Protein AF-A0A251N6L9-F1 (afdb_monomer_lite)

Sequence (77 aa):
MDELLLLPELFTMLEKSRTRRTATDGNDNGKIVDAMQYLMNILSSEVYDVAIESSLELATKVSERLGVRVWMKREDL

Secondary structure (DSSP, 8-state):
------SHHHHHHHHHTS---PPPPS--HHHHHHHHHHHHHHHT-GGGGT-----EEE-HHHHHHHTS--EEE-TT-

Organism: Prunus persica (NCBI:txid3760)

pLDDT: mean 71.96, std 12.08, range [49.12, 89.0]

Structure (mmCIF, N/CA/C/O backbone):
data_AF-A0A251N6L9-F1
#
_entry.id   AF-A0A251N6L9-F1
#
loop_
_atom_site.group_PDB
_atom_site.id
_atom_site.type_symbol
_atom_site.label_atom_id
_atom_site.label_alt_id
_atom_site.label_comp_id
_atom_site.label_asym_id
_atom_site.label_entity_id
_atom_site.label_seq_id
_atom_site.pdbx_PDB_ins_code
_atom_site.Cartn_x
_atom_site.Cartn_y
_atom_site.Cartn_z
_atom_site.occupancy
_atom_site.B_iso_or_equiv
_atom_site.auth_seq_id
_atom_site.auth_comp_id
_atom_site.auth_asym_id
_atom_site.auth_atom_id
_atom_site.pdbx_PDB_model_num
ATOM 1 N N . MET A 1 1 ? -32.372 -29.515 8.682 1.00 49.12 1 MET A N 1
ATOM 2 C CA . MET A 1 1 ? -30.996 -29.761 8.222 1.00 49.12 1 MET A CA 1
ATOM 3 C C . MET A 1 1 ? -31.087 -29.981 6.728 1.00 49.12 1 MET A C 1
ATOM 5 O O . MET A 1 1 ? -31.472 -31.075 6.375 1.00 49.12 1 MET A O 1
ATOM 9 N N . ASP A 1 2 ? -30.913 -28.936 5.914 1.00 52.84 2 ASP A N 1
ATOM 10 C CA . ASP A 1 2 ? -30.528 -29.008 4.488 1.00 52.84 2 ASP A CA 1
ATOM 11 C C . ASP A 1 2 ? -30.569 -27.587 3.896 1.00 52.84 2 ASP A C 1
ATOM 13 O O . ASP A 1 2 ? -31.548 -27.169 3.291 1.00 52.84 2 ASP A O 1
ATOM 17 N N . GLU A 1 3 ? -29.505 -26.812 4.130 1.00 55.69 3 GLU A N 1
ATOM 18 C CA . GLU A 1 3 ? -29.301 -25.475 3.534 1.00 55.69 3 GLU A CA 1
ATOM 19 C C . GLU A 1 3 ? -27.833 -25.268 3.099 1.00 55.69 3 GLU A C 1
ATOM 21 O O . GLU A 1 3 ? -27.277 -24.177 3.164 1.00 55.69 3 GLU A O 1
ATOM 26 N N . LEU A 1 4 ? -27.163 -26.341 2.656 1.00 52.88 4 LEU A N 1
ATOM 27 C CA . LEU A 1 4 ? -25.742 -26.314 2.264 1.00 52.88 4 LEU A CA 1
ATOM 28 C C . LEU A 1 4 ? -25.467 -26.804 0.828 1.00 52.88 4 LEU A C 1
ATOM 30 O O . LEU A 1 4 ? -24.327 -27.100 0.486 1.00 52.88 4 LEU A O 1
ATOM 34 N N . LEU A 1 5 ? -26.480 -26.836 -0.047 1.00 54.91 5 LEU A N 1
ATOM 35 C CA . LEU A 1 5 ? -26.357 -27.313 -1.438 1.00 54.91 5 LEU A CA 1
ATOM 36 C C . LEU A 1 5 ? -26.592 -26.228 -2.510 1.00 54.91 5 LEU A C 1
ATOM 38 O O . LEU A 1 5 ? -27.162 -26.508 -3.557 1.00 54.91 5 LEU A O 1
ATOM 42 N N . LEU A 1 6 ? -26.141 -24.987 -2.288 1.00 57.88 6 LEU A N 1
ATOM 43 C CA . LEU A 1 6 ? -26.262 -23.900 -3.286 1.00 57.88 6 LEU A CA 1
ATOM 44 C C . LEU A 1 6 ? -24.940 -23.210 -3.669 1.00 57.88 6 LEU A C 1
ATOM 46 O O . LEU A 1 6 ? -24.940 -22.224 -4.400 1.00 57.88 6 LEU A O 1
ATOM 50 N N . LEU A 1 7 ? -23.796 -23.733 -3.222 1.00 62.31 7 LEU A N 1
ATOM 51 C CA . LEU A 1 7 ? -22.481 -23.117 -3.447 1.00 62.31 7 LEU A CA 1
ATOM 52 C C . LEU A 1 7 ? -21.670 -23.547 -4.701 1.00 62.31 7 LEU A C 1
ATOM 54 O O . LEU A 1 7 ? -20.693 -22.853 -4.981 1.00 62.31 7 LEU A O 1
ATOM 58 N N . PRO A 1 8 ? -22.012 -24.586 -5.500 1.00 61.03 8 PRO A N 1
ATOM 59 C CA . PRO A 1 8 ? -21.229 -24.903 -6.706 1.00 61.03 8 PRO A CA 1
ATOM 60 C C . PRO A 1 8 ? -21.431 -23.899 -7.854 1.00 61.03 8 PRO A C 1
ATOM 62 O O . PRO A 1 8 ? -20.465 -23.432 -8.453 1.00 61.03 8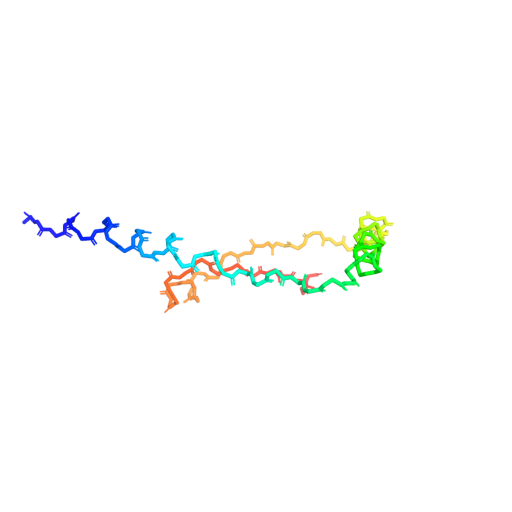 PRO A O 1
ATOM 65 N N . GLU A 1 9 ? -22.682 -23.517 -8.129 1.00 65.12 9 GLU A N 1
ATOM 66 C CA . GLU A 1 9 ? -23.063 -22.714 -9.308 1.00 65.12 9 GLU A CA 1
ATOM 67 C C . GLU A 1 9 ? -22.464 -21.297 -9.286 1.00 65.12 9 GLU A C 1
ATOM 69 O O . GLU A 1 9 ? -22.053 -20.745 -10.310 1.00 65.12 9 GLU A O 1
ATOM 74 N N . LEU A 1 10 ? -22.355 -20.712 -8.090 1.00 58.72 10 LEU A N 1
ATOM 75 C CA . LEU A 1 10 ? -21.821 -19.363 -7.893 1.00 58.72 10 LEU A CA 1
ATOM 76 C C . LEU A 1 10 ? -20.304 -19.310 -8.140 1.00 58.72 10 LEU A C 1
ATOM 78 O O . LEU A 1 10 ? -19.788 -18.306 -8.635 1.00 58.72 10 LEU A O 1
ATOM 82 N N . PHE A 1 11 ? -19.597 -20.413 -7.873 1.00 61.41 11 PHE A N 1
ATOM 83 C CA . PHE A 1 11 ? -18.167 -20.542 -8.150 1.00 61.41 11 PHE A CA 1
ATOM 84 C C . PHE A 1 11 ? -17.896 -20.675 -9.657 1.00 61.41 11 PHE A C 1
ATOM 86 O O . PHE A 1 11 ? -17.016 -19.999 -10.193 1.00 61.41 11 PHE A O 1
ATOM 93 N N . THR A 1 12 ? -18.714 -21.454 -10.372 1.00 65.75 12 THR A N 1
ATOM 94 C CA . THR A 1 12 ? -18.596 -21.625 -11.830 1.00 65.75 12 THR A CA 1
ATOM 95 C C . THR A 1 12 ? -18.848 -20.315 -12.589 1.00 65.75 12 THR A C 1
ATOM 97 O O . THR A 1 12 ? -18.155 -20.010 -13.564 1.00 65.75 12 THR A O 1
ATOM 100 N N . MET A 1 13 ? -19.791 -19.491 -12.119 1.00 68.56 13 MET A N 1
ATOM 101 C CA . MET A 1 13 ? -20.091 -18.176 -12.701 1.00 68.56 13 MET A CA 1
ATOM 102 C C . MET A 1 13 ? -18.935 -17.167 -12.517 1.00 68.56 13 MET A C 1
ATOM 104 O O . MET A 1 13 ? -18.673 -16.339 -13.399 1.00 68.56 13 MET A O 1
ATOM 108 N N . LEU A 1 14 ? -18.211 -17.247 -11.393 1.00 63.66 14 LEU A N 1
ATOM 109 C CA . LEU A 1 14 ? -17.095 -16.351 -11.073 1.00 63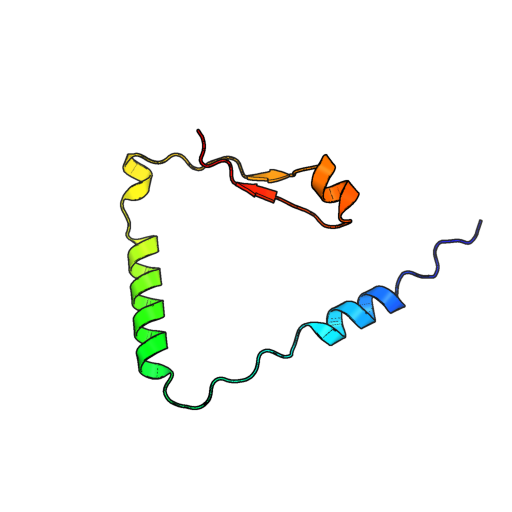.66 14 LEU A CA 1
ATOM 110 C C . LEU A 1 14 ? -15.818 -16.696 -11.859 1.00 63.66 14 LEU A C 1
ATOM 112 O O . LEU A 1 14 ? -15.099 -15.791 -12.281 1.00 63.66 14 LEU A O 1
ATOM 116 N N . GLU A 1 15 ? -15.553 -17.978 -12.129 1.00 65.69 15 GLU A N 1
ATOM 117 C CA . GLU A 1 15 ? -14.450 -18.375 -13.020 1.00 65.69 15 GLU A CA 1
ATOM 118 C C . GLU A 1 15 ? -14.708 -17.958 -14.474 1.00 65.69 15 GLU A C 1
ATOM 120 O O . GLU A 1 15 ? -13.821 -17.422 -15.144 1.00 65.69 15 GLU A O 1
ATOM 125 N N . LYS A 1 16 ? -15.948 -18.117 -14.955 1.00 61.69 16 LYS A N 1
ATOM 126 C CA . LYS A 1 16 ? -16.319 -17.842 -16.352 1.00 61.69 16 LYS A CA 1
ATOM 127 C C . LYS A 1 16 ? -16.169 -16.366 -16.756 1.00 61.69 16 LYS A C 1
ATOM 129 O O . LYS A 1 16 ? -16.062 -16.064 -17.943 1.00 61.69 16 LYS A O 1
ATOM 134 N N . SER A 1 17 ? -16.140 -15.442 -15.796 1.00 57.97 17 SER A N 1
ATOM 135 C CA . SER A 1 17 ? -16.082 -13.994 -16.043 1.00 57.97 17 SER A CA 1
ATOM 136 C C . SER A 1 17 ? -14.670 -13.387 -15.990 1.00 57.97 17 SER A C 1
ATOM 138 O O . SER A 1 17 ? -14.498 -12.219 -16.340 1.00 57.97 17 SER A O 1
ATOM 140 N N . ARG A 1 18 ? -13.629 -14.155 -15.630 1.00 61.41 18 ARG A N 1
ATOM 141 C CA . ARG A 1 18 ? -12.277 -13.609 -15.398 1.00 61.41 18 ARG A CA 1
ATOM 142 C C . ARG A 1 18 ? -11.428 -13.380 -16.664 1.00 61.41 18 ARG A C 1
ATOM 144 O O . ARG A 1 18 ? -10.392 -12.722 -16.572 1.00 61.41 18 ARG A O 1
ATOM 151 N N . THR A 1 19 ? -11.853 -13.821 -17.851 1.00 57.53 19 THR A N 1
ATOM 152 C CA . THR A 1 19 ? -10.980 -13.789 -19.047 1.00 57.53 19 THR A CA 1
ATOM 153 C C . THR A 1 19 ? -11.582 -13.035 -20.228 1.00 57.53 19 THR A C 1
ATOM 155 O O . THR A 1 19 ? -11.816 -13.588 -21.300 1.00 57.53 19 THR A O 1
ATOM 158 N N . ARG A 1 20 ? -11.769 -11.722 -20.068 1.00 54.34 20 ARG A N 1
ATOM 159 C CA . ARG A 1 20 ? -11.858 -10.817 -21.223 1.00 54.34 20 ARG A CA 1
ATOM 160 C C . ARG A 1 20 ? -10.999 -9.578 -21.007 1.00 54.34 20 ARG A C 1
ATOM 162 O O . ARG A 1 20 ? -11.498 -8.469 -20.871 1.00 54.34 20 ARG A O 1
ATOM 169 N N . ARG A 1 21 ? -9.681 -9.776 -20.967 1.00 59.09 21 ARG A N 1
ATOM 170 C CA . ARG A 1 21 ? -8.742 -8.684 -21.247 1.00 59.09 21 ARG A CA 1
ATOM 171 C C . ARG A 1 21 ? -8.529 -8.677 -22.754 1.00 59.09 21 ARG A C 1
ATOM 173 O O . ARG A 1 21 ? -8.062 -9.662 -23.315 1.00 59.09 21 ARG A O 1
ATOM 180 N N . THR A 1 22 ? -8.997 -7.620 -23.400 1.00 53.19 22 THR A N 1
ATOM 181 C CA . THR A 1 22 ? -8.850 -7.384 -24.836 1.00 53.19 22 THR A CA 1
ATOM 182 C C . THR A 1 22 ? -7.368 -7.311 -25.184 1.00 53.19 22 THR A C 1
ATOM 184 O O . THR A 1 22 ? -6.641 -6.526 -24.576 1.00 53.19 22 THR A O 1
ATOM 187 N N . ALA A 1 23 ? -6.934 -8.142 -26.133 1.00 57.22 23 ALA A N 1
ATOM 188 C CA . ALA A 1 23 ? -5.597 -8.081 -26.709 1.00 57.22 23 ALA A CA 1
ATOM 189 C C . ALA A 1 23 ? -5.353 -6.675 -27.275 1.00 57.22 23 ALA A C 1
ATOM 191 O O . ALA A 1 23 ? -6.197 -6.133 -27.989 1.00 57.22 23 ALA A O 1
ATOM 192 N N . THR A 1 24 ? -4.233 -6.075 -26.889 1.00 58.53 24 THR A N 1
ATOM 193 C CA . THR A 1 24 ? -3.776 -4.777 -27.376 1.00 58.53 24 THR A CA 1
ATOM 194 C C . THR A 1 24 ? -3.369 -4.892 -28.841 1.00 58.53 24 THR A C 1
ATOM 196 O O . THR A 1 24 ? -2.562 -5.746 -29.195 1.00 58.53 24 THR A O 1
ATOM 199 N N . ASP A 1 25 ? -3.966 -4.046 -29.678 1.00 59.81 25 ASP A N 1
ATOM 200 C CA . ASP A 1 25 ? -3.658 -3.894 -31.101 1.00 59.81 25 ASP A CA 1
ATOM 201 C C . ASP A 1 25 ? -2.226 -3.343 -31.294 1.00 59.81 25 ASP A C 1
ATOM 203 O O . ASP A 1 25 ? -1.731 -2.562 -30.474 1.00 59.81 25 ASP A O 1
ATOM 207 N N . GLY A 1 26 ? -1.534 -3.809 -32.333 1.00 60.72 26 GLY A N 1
ATOM 208 C CA . GLY A 1 26 ? -0.069 -3.828 -32.426 1.00 60.72 26 GLY A CA 1
ATOM 209 C C . GLY A 1 26 ? 0.629 -2.461 -32.503 1.00 60.72 26 GLY A C 1
ATOM 210 O O . GLY A 1 26 ? 0.603 -1.810 -33.541 1.00 60.72 26 GLY A O 1
ATOM 211 N N . ASN A 1 27 ? 1.310 -2.072 -31.416 1.00 60.53 27 ASN A N 1
ATOM 212 C CA . ASN A 1 27 ? 2.555 -1.269 -31.334 1.00 60.53 27 ASN A CA 1
ATOM 213 C C . ASN A 1 27 ? 3.000 -1.155 -29.851 1.00 60.53 27 ASN A C 1
ATOM 215 O O . ASN A 1 27 ? 3.294 -0.086 -29.316 1.00 60.53 27 ASN A O 1
ATOM 219 N N . ASP A 1 28 ? 2.956 -2.273 -29.139 1.00 61.69 28 ASP A N 1
ATOM 220 C CA . ASP A 1 28 ? 3.177 -2.430 -27.699 1.00 61.69 28 ASP A CA 1
ATOM 221 C C . ASP A 1 28 ? 4.657 -2.545 -27.308 1.00 61.69 28 ASP A C 1
ATOM 223 O O . ASP A 1 28 ? 5.003 -2.290 -26.156 1.00 61.69 28 ASP A O 1
ATOM 227 N N . ASN A 1 29 ? 5.546 -2.822 -28.265 1.00 62.00 29 ASN A N 1
ATOM 228 C CA . ASN A 1 29 ? 6.988 -2.971 -28.037 1.00 62.00 29 ASN A CA 1
ATOM 229 C C . ASN A 1 29 ? 7.609 -1.785 -27.274 1.00 62.00 29 ASN A C 1
ATOM 231 O O . ASN A 1 29 ? 8.379 -1.986 -26.339 1.00 62.00 29 ASN A O 1
ATOM 235 N N . GLY A 1 30 ? 7.235 -0.545 -27.617 1.00 63.16 30 GLY A N 1
ATOM 236 C CA . GLY A 1 30 ? 7.719 0.654 -26.919 1.00 63.16 30 GLY A CA 1
ATOM 237 C C . GLY A 1 30 ? 7.161 0.810 -25.498 1.00 63.16 30 GLY A C 1
ATOM 238 O O . GLY A 1 30 ? 7.858 1.306 -24.620 1.00 63.16 30 GLY A O 1
ATOM 239 N N . LYS A 1 31 ? 5.933 0.337 -25.243 1.00 64.31 31 LYS A N 1
ATOM 240 C CA . LYS A 1 31 ? 5.309 0.377 -23.909 1.00 64.31 31 LYS A CA 1
ATOM 241 C C . LYS A 1 31 ? 5.797 -0.741 -22.993 1.00 64.31 31 LYS A C 1
ATOM 243 O O . LYS A 1 31 ? 5.852 -0.553 -21.784 1.00 64.31 31 LYS A O 1
ATOM 248 N N . ILE A 1 32 ? 6.158 -1.892 -23.556 1.00 71.38 32 ILE A N 1
ATOM 249 C CA . ILE A 1 32 ? 6.718 -3.025 -22.811 1.00 71.38 32 ILE A CA 1
ATOM 250 C C . ILE A 1 32 ? 8.125 -2.684 -22.310 1.00 71.38 32 ILE A C 1
ATOM 252 O O . ILE A 1 32 ? 8.433 -2.945 -21.150 1.00 71.38 32 ILE A O 1
ATOM 256 N N . VAL A 1 33 ? 8.957 -2.059 -23.153 1.00 72.56 33 VAL A N 1
ATOM 257 C CA . VAL A 1 33 ? 10.294 -1.583 -22.753 1.00 72.56 33 VAL A CA 1
ATOM 258 C C . VAL A 1 33 ? 10.190 -0.530 -21.647 1.00 72.56 33 VAL A C 1
ATOM 260 O O . VAL A 1 33 ? 10.926 -0.605 -20.667 1.00 72.56 33 VAL A O 1
ATOM 263 N N . ASP A 1 34 ? 9.227 0.387 -21.749 1.00 79.25 34 ASP A N 1
ATOM 264 C CA . ASP A 1 34 ? 8.965 1.384 -20.708 1.00 79.25 34 ASP A CA 1
ATOM 265 C C . ASP A 1 34 ? 8.491 0.727 -19.395 1.00 79.25 34 ASP A C 1
ATOM 267 O O . ASP A 1 34 ? 9.044 0.985 -18.330 1.00 79.25 34 ASP A O 1
ATOM 271 N N . ALA A 1 35 ? 7.558 -0.232 -19.453 1.00 82.94 35 ALA A N 1
ATOM 272 C CA . ALA A 1 35 ? 7.102 -0.979 -18.275 1.00 82.94 35 ALA A CA 1
ATOM 273 C C . ALA A 1 35 ? 8.226 -1.787 -17.598 1.00 82.94 35 ALA A C 1
ATOM 275 O O . ALA A 1 35 ? 8.287 -1.849 -16.369 1.00 82.94 35 ALA A O 1
ATOM 276 N N . MET A 1 36 ? 9.128 -2.387 -18.383 1.00 86.50 36 MET A N 1
ATOM 277 C CA . MET A 1 36 ? 10.319 -3.072 -17.867 1.00 86.50 36 MET A CA 1
ATOM 278 C C . MET A 1 36 ? 11.269 -2.087 -17.181 1.00 86.50 36 MET A C 1
ATOM 280 O O . MET A 1 36 ? 11.773 -2.384 -16.100 1.00 86.50 36 MET A O 1
ATOM 284 N N . GLN A 1 37 ? 11.478 -0.904 -17.764 1.00 85.75 37 GLN A N 1
ATOM 285 C CA . GLN A 1 37 ? 12.306 0.137 -17.160 1.00 85.75 37 GLN A CA 1
ATOM 286 C C . GLN A 1 37 ? 11.698 0.661 -15.852 1.00 85.75 37 GLN A C 1
ATOM 288 O O . GLN A 1 37 ? 12.408 0.782 -14.857 1.00 85.75 37 GLN A O 1
ATOM 293 N N . TYR A 1 38 ? 10.386 0.906 -15.815 1.00 85.44 38 TYR A N 1
ATOM 294 C CA . TYR A 1 38 ? 9.674 1.288 -14.593 1.00 85.44 38 TYR A CA 1
ATOM 295 C C . TYR A 1 38 ? 9.778 0.215 -13.506 1.00 85.44 38 TYR A C 1
ATOM 297 O O . TYR A 1 38 ? 10.044 0.547 -12.353 1.00 85.44 38 TYR A O 1
ATOM 305 N N . LEU A 1 39 ? 9.622 -1.064 -13.861 1.00 87.38 39 LEU A N 1
ATOM 306 C CA . LEU A 1 39 ? 9.795 -2.171 -12.920 1.00 87.38 39 LEU A CA 1
ATOM 307 C C . LEU A 1 39 ? 11.214 -2.203 -12.345 1.00 87.38 39 LEU A C 1
ATOM 309 O O . LEU A 1 39 ? 11.371 -2.288 -11.129 1.00 87.38 39 LEU A O 1
ATOM 313 N N . MET A 1 40 ? 12.235 -2.117 -13.203 1.00 88.06 40 MET A N 1
ATOM 314 C CA . MET A 1 40 ? 13.627 -2.092 -12.753 1.00 88.06 40 MET A CA 1
ATOM 315 C C . MET A 1 40 ? 13.878 -0.913 -11.812 1.00 88.06 40 MET A C 1
ATOM 317 O O . MET A 1 40 ? 14.443 -1.121 -10.745 1.00 88.06 40 MET A O 1
ATOM 321 N N . ASN A 1 41 ? 13.373 0.278 -12.145 1.00 86.75 41 ASN A N 1
ATOM 322 C CA . ASN A 1 41 ? 13.514 1.469 -11.308 1.00 86.75 41 ASN A CA 1
ATOM 323 C C . ASN A 1 41 ? 12.831 1.318 -9.938 1.00 86.75 41 ASN A C 1
ATOM 325 O O . ASN A 1 41 ? 13.367 1.807 -8.950 1.00 86.75 41 ASN A O 1
ATOM 329 N N . ILE A 1 42 ? 11.668 0.654 -9.856 1.00 86.31 42 ILE A N 1
ATOM 330 C CA . ILE A 1 42 ? 10.980 0.380 -8.580 1.00 86.31 42 ILE A CA 1
ATOM 331 C C . ILE A 1 42 ? 11.803 -0.588 -7.722 1.00 86.31 42 ILE A C 1
ATOM 333 O O . ILE A 1 42 ? 11.939 -0.377 -6.520 1.00 86.31 42 ILE A O 1
ATOM 337 N N . LEU A 1 43 ? 12.359 -1.638 -8.332 1.00 85.00 43 LEU A N 1
ATOM 338 C CA . LEU A 1 43 ? 13.136 -2.660 -7.624 1.00 85.00 43 LEU A CA 1
ATOM 339 C C . LEU A 1 43 ? 14.524 -2.168 -7.195 1.00 85.00 43 LEU A C 1
ATOM 341 O O . LEU A 1 43 ? 15.033 -2.621 -6.175 1.00 85.00 43 LEU A O 1
ATOM 345 N N . SER A 1 44 ? 15.135 -1.262 -7.960 1.00 85.88 44 SER A N 1
ATOM 346 C CA . SER A 1 44 ? 16.451 -0.688 -7.663 1.00 85.88 44 SER A CA 1
ATOM 347 C C . SER A 1 44 ? 16.387 0.572 -6.797 1.00 85.88 44 SER A C 1
ATOM 349 O O . SER A 1 44 ? 17.399 1.247 -6.637 1.00 85.88 44 SER A O 1
ATOM 351 N N . SER A 1 45 ? 15.203 0.958 -6.321 1.00 82.75 45 SER A N 1
ATOM 352 C CA . SER A 1 45 ? 15.023 2.198 -5.573 1.00 82.75 45 SER A CA 1
ATOM 353 C C . SER A 1 45 ? 15.465 2.035 -4.114 1.00 82.75 45 SER A C 1
ATOM 355 O O . SER A 1 45 ? 14.997 1.137 -3.417 1.00 82.75 45 SER A O 1
ATOM 357 N N . GLU A 1 46 ? 16.317 2.940 -3.628 1.00 76.50 46 GLU A N 1
ATOM 358 C CA . GLU A 1 46 ? 16.855 2.981 -2.252 1.00 76.50 46 GLU A CA 1
ATOM 359 C C . GLU A 1 46 ? 15.835 3.525 -1.224 1.00 76.50 46 GLU A C 1
ATOM 361 O O . GLU A 1 46 ? 16.173 4.209 -0.263 1.00 76.50 46 GLU A O 1
ATOM 366 N N . VAL A 1 47 ? 14.539 3.261 -1.418 1.00 71.88 47 VAL A N 1
ATOM 367 C CA . VAL A 1 47 ? 13.482 3.807 -0.543 1.00 71.88 47 VAL A CA 1
ATOM 368 C C . VAL A 1 47 ? 13.537 3.188 0.853 1.00 71.88 47 VAL A C 1
ATOM 370 O O . VAL A 1 47 ? 13.160 3.839 1.821 1.00 71.88 47 VAL A O 1
ATOM 373 N N . TYR A 1 48 ? 14.037 1.956 0.974 1.00 61.97 48 TYR A N 1
ATOM 374 C CA . TYR A 1 48 ? 14.124 1.220 2.241 1.00 61.97 48 TYR A CA 1
ATOM 375 C C . TYR A 1 48 ? 15.217 1.721 3.190 1.00 61.97 48 TYR A C 1
ATOM 377 O O . TYR A 1 48 ? 15.232 1.316 4.349 1.00 61.97 48 TYR A O 1
ATOM 385 N N . ASP A 1 49 ? 16.095 2.622 2.739 1.00 68.81 49 ASP A N 1
ATOM 386 C CA . ASP A 1 49 ? 17.040 3.291 3.639 1.00 68.81 49 ASP A CA 1
ATOM 387 C C . ASP A 1 49 ? 16.311 4.214 4.631 1.00 68.81 49 ASP A C 1
ATOM 389 O O . ASP A 1 49 ? 16.818 4.497 5.717 1.00 68.81 49 ASP A O 1
ATOM 393 N N . VAL A 1 50 ? 15.106 4.675 4.269 1.00 67.88 50 VAL A N 1
ATOM 394 C CA . VAL A 1 50 ? 14.294 5.608 5.068 1.00 67.88 50 VAL A CA 1
ATOM 395 C C . VAL A 1 50 ? 12.887 5.069 5.347 1.00 67.88 50 VAL A C 1
ATOM 397 O O . VAL A 1 50 ? 12.323 5.355 6.402 1.00 67.88 50 VAL A O 1
ATOM 400 N N . ALA A 1 51 ? 12.303 4.296 4.430 1.00 68.19 51 ALA A N 1
ATOM 401 C CA . ALA A 1 51 ? 10.948 3.774 4.549 1.00 68.19 51 ALA A CA 1
ATOM 402 C C . ALA A 1 51 ? 10.911 2.417 5.259 1.00 68.19 51 ALA A C 1
ATOM 404 O O . ALA A 1 51 ? 11.690 1.510 4.967 1.00 68.19 51 ALA A O 1
ATOM 405 N N . ILE A 1 52 ? 9.940 2.267 6.156 1.00 68.69 52 ILE A N 1
ATOM 406 C CA . ILE A 1 52 ? 9.639 1.011 6.844 1.00 68.69 52 ILE A CA 1
ATOM 407 C C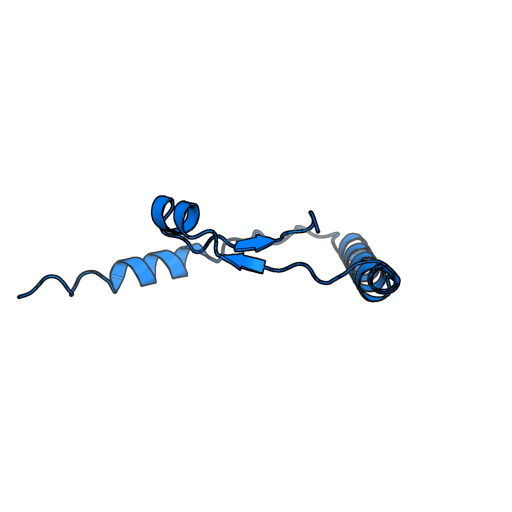 . ILE A 1 52 ? 8.551 0.279 6.050 1.00 68.69 52 ILE A C 1
ATOM 409 O O . ILE A 1 52 ? 7.653 0.906 5.486 1.00 68.69 52 ILE A O 1
ATOM 413 N N . GLU A 1 53 ? 8.605 -1.054 6.005 1.00 72.50 53 GLU A N 1
ATOM 414 C CA . GLU A 1 53 ? 7.491 -1.841 5.472 1.00 72.50 53 GLU A CA 1
ATOM 415 C C . GLU A 1 53 ? 6.257 -1.652 6.365 1.00 72.50 53 GLU A C 1
ATOM 417 O O . GLU A 1 53 ? 6.242 -2.049 7.534 1.00 72.50 53 GLU A O 1
ATOM 422 N N . SER A 1 54 ? 5.221 -1.014 5.820 1.00 70.69 54 SER A N 1
ATOM 423 C CA . SER A 1 54 ? 3.990 -0.772 6.559 1.00 70.69 54 SER A CA 1
ATOM 424 C C . SER A 1 54 ? 3.127 -2.028 6.684 1.00 70.69 54 SER A C 1
ATOM 426 O O . SER A 1 54 ? 3.050 -2.863 5.780 1.00 70.69 54 SER A O 1
ATOM 428 N N . SER A 1 55 ? 2.431 -2.148 7.818 1.00 74.50 55 SER A N 1
ATOM 429 C CA . SER A 1 55 ? 1.518 -3.264 8.073 1.00 74.50 55 SER A CA 1
ATOM 430 C C . SER A 1 55 ? 0.377 -3.285 7.049 1.00 74.50 55 SER A C 1
ATOM 432 O O . SER A 1 55 ? -0.278 -2.268 6.793 1.00 74.50 55 SER A O 1
ATOM 434 N N . LEU A 1 56 ? 0.119 -4.466 6.482 1.00 80.25 56 LEU A N 1
ATOM 435 C CA . LEU A 1 56 ? -1.039 -4.728 5.635 1.00 80.25 56 LEU A CA 1
ATOM 436 C C . LEU A 1 56 ? -2.150 -5.351 6.484 1.00 80.25 56 LEU A C 1
ATOM 438 O O . LEU A 1 56 ? -2.153 -6.552 6.756 1.00 80.25 56 LEU A O 1
ATOM 442 N N . GLU A 1 57 ? -3.112 -4.534 6.899 1.00 82.38 57 GLU A N 1
ATOM 443 C CA . GLU A 1 57 ? -4.132 -4.942 7.865 1.00 82.38 57 GLU A CA 1
ATOM 444 C C . GLU A 1 57 ? -5.463 -5.264 7.187 1.00 82.38 57 GLU A C 1
ATOM 446 O O . GLU A 1 57 ? -5.932 -4.549 6.300 1.00 82.38 57 GLU A O 1
ATOM 451 N N . LEU A 1 58 ? -6.111 -6.349 7.614 1.00 85.38 58 LEU A N 1
ATOM 452 C CA . LEU A 1 58 ? -7.450 -6.681 7.141 1.00 85.38 58 LEU A CA 1
ATOM 453 C C . LEU A 1 58 ? -8.471 -5.720 7.764 1.00 85.38 58 LEU A C 1
AT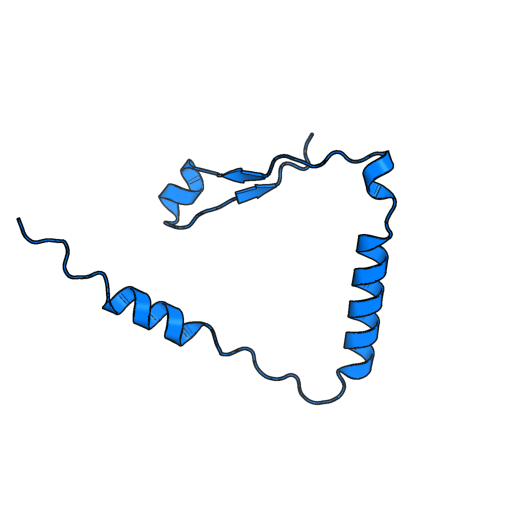OM 455 O O . LEU A 1 58 ? -8.689 -5.717 8.976 1.00 85.38 58 LEU A O 1
ATOM 459 N N . ALA A 1 59 ? -9.171 -4.963 6.925 1.00 85.81 59 ALA A N 1
ATOM 460 C CA . ALA A 1 59 ? -10.238 -4.075 7.361 1.00 85.81 59 ALA A CA 1
ATOM 461 C C . ALA A 1 59 ? -11.523 -4.881 7.600 1.00 85.81 59 ALA A C 1
ATOM 463 O O . ALA A 1 59 ? -12.391 -4.952 6.730 1.00 85.81 59 ALA A O 1
ATOM 464 N N . THR A 1 60 ? -11.657 -5.500 8.774 1.00 8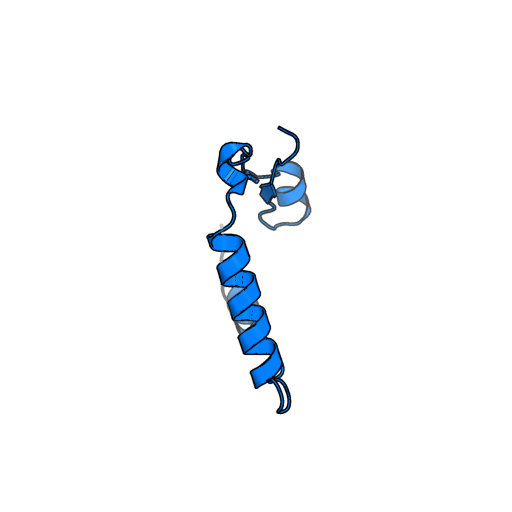3.44 60 THR A N 1
ATOM 465 C CA . THR A 1 60 ? -12.766 -6.412 9.126 1.00 83.44 60 THR A CA 1
ATOM 466 C C . THR A 1 60 ? -14.148 -5.800 8.900 1.00 83.44 60 THR A C 1
ATOM 468 O O . THR A 1 60 ? -14.942 -6.356 8.150 1.00 83.44 60 THR A O 1
ATOM 471 N N . LYS A 1 61 ? -14.411 -4.593 9.418 1.00 85.00 61 LYS A N 1
ATOM 472 C CA . LYS A 1 61 ? -15.717 -3.915 9.265 1.00 85.00 61 LYS A CA 1
ATOM 473 C C . LYS A 1 61 ? -16.100 -3.621 7.813 1.00 85.00 61 LYS A C 1
ATOM 475 O O . LYS A 1 61 ? -17.275 -3.656 7.461 1.00 85.00 61 LYS A O 1
ATOM 480 N N . VAL A 1 62 ? -15.123 -3.271 6.980 1.00 82.38 62 VAL A N 1
ATOM 481 C CA . VAL A 1 62 ? -15.355 -2.974 5.558 1.00 82.38 62 VAL A CA 1
ATOM 482 C C . VAL A 1 62 ? -15.479 -4.276 4.769 1.00 82.38 62 VAL A C 1
ATOM 484 O O . VAL A 1 62 ? -16.346 -4.392 3.906 1.00 82.38 62 VAL A O 1
ATOM 487 N N . SER A 1 63 ? -14.673 -5.274 5.124 1.00 87.38 63 SER A N 1
ATOM 488 C CA . SER A 1 63 ? -14.691 -6.597 4.507 1.00 87.38 63 SER A CA 1
ATOM 489 C C . SER A 1 63 ? -16.018 -7.319 4.733 1.00 87.38 63 SER A C 1
ATOM 491 O O . SER A 1 63 ? -16.593 -7.866 3.797 1.00 87.38 63 SER A O 1
ATOM 493 N N . GLU A 1 64 ? -16.548 -7.261 5.956 1.00 87.38 64 GLU A N 1
ATOM 494 C CA . GLU A 1 64 ? -17.851 -7.829 6.317 1.00 87.38 64 GLU A CA 1
ATOM 495 C C . GLU A 1 64 ? -19.001 -7.133 5.584 1.00 87.38 64 GLU A C 1
ATOM 497 O O . GLU A 1 64 ? -19.915 -7.794 5.100 1.00 87.38 64 GLU A O 1
ATOM 502 N N . ARG A 1 65 ? -18.942 -5.803 5.444 1.00 89.00 65 ARG A N 1
ATOM 503 C CA . ARG A 1 65 ? -19.977 -5.027 4.743 1.00 89.00 65 ARG A CA 1
ATOM 504 C C . ARG A 1 65 ? -19.999 -5.266 3.236 1.00 89.00 65 ARG A C 1
ATOM 506 O O . ARG A 1 65 ? -21.067 -5.192 2.639 1.00 89.00 65 ARG A O 1
ATOM 513 N N . LEU A 1 66 ? -18.842 -5.509 2.623 1.00 85.94 66 LEU A N 1
ATOM 514 C CA . LEU A 1 66 ? -18.721 -5.714 1.176 1.00 85.94 66 LEU A CA 1
ATOM 515 C C . LEU A 1 66 ? -18.716 -7.195 0.769 1.00 85.94 66 LEU A C 1
ATOM 517 O O . LEU A 1 66 ? -18.777 -7.491 -0.421 1.00 85.94 66 LEU A O 1
ATOM 521 N N . GLY A 1 67 ? -18.621 -8.124 1.724 1.00 86.06 67 GLY A N 1
ATOM 522 C CA . GLY A 1 67 ? -18.515 -9.558 1.443 1.00 86.06 67 GLY A CA 1
ATOM 523 C C . GLY A 1 67 ? -17.213 -9.962 0.736 1.00 86.06 67 GLY A C 1
ATOM 524 O O . GLY A 1 67 ? -17.142 -11.036 0.143 1.00 86.06 67 GLY A O 1
ATOM 525 N N . VAL A 1 68 ? -16.177 -9.117 0.776 1.00 84.56 68 VAL A N 1
ATOM 526 C CA . VAL A 1 68 ? -14.860 -9.357 0.156 1.00 84.56 68 VAL A CA 1
ATOM 527 C C . VAL A 1 68 ? -13.745 -9.029 1.144 1.00 84.56 68 VAL A C 1
ATOM 529 O O . VAL A 1 68 ? -13.917 -8.177 2.007 1.00 84.56 68 VAL A O 1
ATOM 532 N N . ARG A 1 69 ? -12.577 -9.675 1.032 1.00 87.94 69 ARG A N 1
ATOM 533 C CA . ARG A 1 69 ? -11.426 -9.355 1.895 1.00 87.94 69 ARG A CA 1
ATOM 534 C C . ARG A 1 69 ? -10.769 -8.052 1.443 1.00 87.94 69 ARG A C 1
ATOM 536 O O . ARG A 1 69 ? -10.098 -8.035 0.413 1.00 87.94 69 ARG A O 1
ATOM 543 N N . VAL A 1 70 ? -10.954 -6.990 2.220 1.00 85.88 70 VAL A N 1
ATOM 544 C CA . VAL A 1 70 ? -10.347 -5.675 1.990 1.00 85.88 70 VAL A CA 1
ATOM 545 C C . VAL A 1 70 ? -9.133 -5.511 2.894 1.00 85.88 70 VAL A C 1
ATOM 547 O O . VAL A 1 70 ? -9.250 -5.570 4.117 1.00 85.88 70 VAL A O 1
ATOM 550 N N . TRP A 1 71 ? -7.977 -5.276 2.280 1.00 88.44 71 TRP A N 1
ATOM 551 C CA . TRP A 1 71 ? -6.706 -5.049 2.963 1.00 88.44 71 TRP A CA 1
ATOM 552 C C . TRP A 1 71 ? -6.332 -3.572 2.887 1.00 88.44 71 TRP A C 1
ATOM 554 O O . TRP A 1 71 ? -6.518 -2.940 1.847 1.00 88.44 71 TRP A O 1
ATOM 564 N N . MET A 1 72 ? -5.811 -3.031 3.980 1.00 83.56 72 MET A N 1
ATOM 565 C CA . MET A 1 72 ? -5.415 -1.637 4.105 1.00 83.56 72 MET A CA 1
ATOM 566 C C . MET A 1 72 ? -3.904 -1.566 4.314 1.00 83.56 72 MET A C 1
ATOM 568 O O . MET A 1 72 ? -3.387 -2.103 5.290 1.00 83.56 72 MET A O 1
ATOM 572 N N . LYS A 1 73 ? -3.202 -0.926 3.374 1.00 84.62 73 LYS A N 1
ATOM 573 C CA . LYS A 1 73 ? -1.768 -0.634 3.482 1.00 84.62 73 LYS A CA 1
ATOM 574 C C . LYS A 1 73 ? -1.601 0.657 4.288 1.00 84.62 73 LYS A C 1
ATOM 576 O O . LYS A 1 73 ? -2.122 1.692 3.867 1.00 84.62 73 LYS A O 1
ATOM 581 N N . ARG A 1 74 ? -0.942 0.591 5.446 1.00 80.00 74 ARG A N 1
ATOM 582 C CA . ARG A 1 74 ? -0.825 1.709 6.399 1.00 80.00 74 ARG A CA 1
ATOM 583 C C . ARG A 1 74 ? 0.462 2.520 6.226 1.00 80.00 74 ARG A C 1
ATOM 585 O O . ARG A 1 74 ? 1.351 2.474 7.063 1.00 80.00 74 ARG A O 1
ATOM 592 N N . GLU A 1 75 ? 0.558 3.289 5.146 1.00 77.25 75 GLU A N 1
ATOM 593 C CA . GLU A 1 75 ? 1.720 4.161 4.865 1.00 77.25 75 GLU A CA 1
ATOM 594 C C . GLU A 1 75 ? 1.795 5.417 5.768 1.00 77.25 75 GLU A C 1
ATOM 596 O O . GLU A 1 75 ? 2.593 6.309 5.508 1.00 77.25 75 GLU A O 1
ATOM 601 N N . ASP A 1 76 ? 0.923 5.535 6.777 1.00 74.44 76 ASP A N 1
ATOM 602 C CA . ASP A 1 76 ? 0.835 6.668 7.710 1.00 74.44 76 ASP A CA 1
ATOM 603 C C . ASP A 1 76 ? 1.840 6.616 8.875 1.00 74.44 76 ASP A C 1
ATOM 605 O O . ASP A 1 76 ? 1.879 7.550 9.679 1.00 74.44 76 ASP A O 1
ATOM 609 N N . LEU A 1 77 ? 2.598 5.521 8.980 1.00 57.75 77 LEU A N 1
ATOM 610 C CA . LEU A 1 77 ? 3.558 5.240 10.051 1.00 57.75 77 LEU A CA 1
ATOM 611 C C . LEU A 1 77 ? 4.950 5.820 9.784 1.00 57.75 77 LEU A C 1
ATOM 613 O O . LEU A 1 77 ? 5.415 5.746 8.626 1.00 57.75 77 LEU A O 1
#

Foldseek 3Di:
DDDPPPPPVVVVVVVVPPDDDDDDDPDCPVVVVVVVVVVVCVVPDPCVVPADQFDFDFPVVVCVVVVHTDTDGCRVD

InterPro domains:
  IPR036052 Tryptophan synthase beta chain-like, PALP domain superfamily [G3DSA:3.40.50.1100] (23-77)

Radius of gyration: 20.7 Å; chains: 1; bounding box: 48×36×42 Å

=== Feature glossary ===
The record interleaves many kinds of information about one protein. Here is each kind framed as the question it answers.

Q: What does the local fold look like, residue by residue?
A: A 3Di character summarizes, for each residue, the relative orientation of the Cα frame of its nearest spatial neighbor. Because it encodes fold topology rather than chemistry, 3Di alignments detect remote structural similarity that sequence alignment misses.

Q: Which residues are in helices, strands, or loops?
A: Secondary structure is the local, repeating backbone conformation. DSSP classifies it into eight states by reading the hydrogen-bond network: three helix types (H, G, I), two β types (E, B), two non-regular types (T, S), and unstructured coil (-).

Q: How big and how compact is the whole molecule?
A: Three whole-structure scalars: the radius of gyration (RMS distance of Cα from centroid, in Å), the count of Cα–Cα contacts (pairs closer than 8 Å and separated by more than four residues in sequence — i.e. tertiary, not local, contacts), and the bounding-box dimensions. Together they distinguish compact globular folds from extended fibres or disordered chains.

Q: How confident is the AlphaFold model at each residue?
A: For AlphaFold models, the B-factor field carries pLDDT — the model's own estimate of local accuracy on a 0–100 scale. Regions with pLDDT<50 should be treated as essentially unmodeled; they often correspond to intrinsically disordered segments.

Q: What family and function is it annotated with?
A: Functional annotations link the protein to curated databases. InterPro entries identify conserved domains and families by matching the sequence against member-database signatures (Pfam, PROSITE, CDD, …). Gene Ontology (GO) terms describe molecular function, biological process, and cellular component in a controlled vocabulary. CATH places the structure in a hierarchical fold classification (Class/Architecture/Topology/Homologous-superfamily). The organism is the source species.

Q: What known structures does this most resemble?
A: Nearest PDB neighbors are the top structural matches found by Foldseek when searching this structure against the entire Protein Data Bank. Each hit reports a TM-score (0 to 1; >0.5 almost always implies the same fold) and an E-value. These are *structural* homologs — they may share no detectable sequence similarity.

Q: Which residues are buried vs exposed?
A: Solvent-accessible surface area (SASA) is the area in Å² traced out by the centre of a 1.4 Å probe sphere (a water molecule) rolled over the protein's van der Waals surface (Shrake–Rupley / Lee–Richards construction). Buried residues have near-zero SASA; fully exposed residues can exceed 200 Å². The total SASA scales roughly with the number of surface residues.

Q: What are the backbone torsion angles?
A: φ (phi) and ψ (psi) are the two rotatable backbone dihedrals per residue: φ is the C(i-1)–N–Cα–C torsion, ψ is the N–Cα–C–N(i+1) torsion, both in degrees on (−180°, 180°]. α-helical residues cluster near (−60°, −45°); β-strand residues near (−120°, +130°). A Ramachandran plot is simply a scatter of (φ, ψ) for every residue.

Q: Are the domains correctly placed relative to each other?
A: Predicted aligned error is AlphaFold's pairwise confidence. Unlike pLDDT (per-residue), PAE is per-residue-pair and captures whether two parts of the structure are correctly placed relative to each other. Units are ångströms of expected positional error.

Q: What if only a Cα trace is available?
A: P-SEA three-state annotation labels each residue as helix, strand, or coil based purely on the geometry of the Cα trace. It serves as a fallback when the full backbone (and thus DSSP) is unavailable.

Q: What is the amino-acid chain?
A: This is the polypeptide sequence — one letter per residue, N-terminus first. Length ranges from a few dozen residues for small domains to over a thousand for large multi-domain proteins.

Q: What do the rendered images show?
A: The six renders are orthographic views along the three Cartesian axes in both directions. Representation (cartoon, sticks, or surface) and color scheme (sequence-rainbow or by-chain) vary across proteins so the training set covers all the common visualization conventions.

Q: What do the diagnostic plots show?
A: Plot images: a contact map (which residues are close in 3D, as an N×N binary image), a Ramachandran scatter (backbone torsion a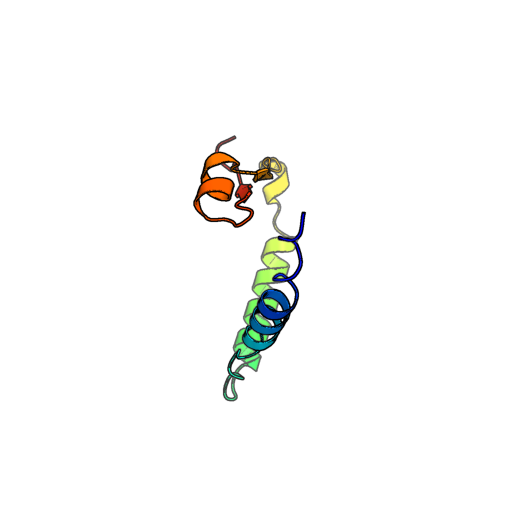ngles, revealing secondary-structure composition at a glance), and — for AlphaFold structures — a PAE heatmap (pairwise prediction confidence).

Q: How mobile is each atom in the crystal?
A: B-factor (Debye–Waller factor) reflects atomic displacement in the crystal lattice. It is an experimental observable (units Å²), not a prediction; low values mean the atom is pinned down, high values mean it moves or is heterogeneous across the crystal.

Q: Where is each backbone atom in 3D?
A: The mmCIF table is the protein's shape written out atom by atom. For each backbone N, Cα, C, and carbonyl O, it records an (x, y, z) coordinate triple in Å plus the residue type, chain letter, and residue number.